Protein AF-A0A832DBR5-F1 (afdb_monomer)

Mean predicted aligned error: 6.39 Å

pLDDT: mean 89.95, std 14.24, range [35.53, 98.62]

Secondary structure (DSSP, 8-state):
--TTTHHHHHHHHHHHHH---HHHHGGG--HHHHHHHHHHHHHHHH-EEEEEE--SS-SSTT-EEEEEEETTT--EEEEEEEE-S--TTS--S-EEEEEE--EE-TTSPEEPPEEEEE------SSSPPPP-

Radius of gyration: 19.41 Å; Cα contacts (8 Å, |Δi|>4): 184; chains: 1; bounding box: 48×38×58 Å

Sequence (132 aa):
MELWDWRYYANMLKKQRFNIDAEALKVYFPMQATLNGLFTIYEKIFHVKFVQVDPPYKWVDDLQLWAVLDAPTGAPLGLFYLDLYPREGKYNHFAVFDLISGKLLPDGRYHRPVAAMICNFSTSSTRPTIPP

Structure (mmCIF, N/CA/C/O backbone):
data_AF-A0A832DBR5-F1
#
_entry.id   AF-A0A832DBR5-F1
#
loop_
_atom_site.group_PDB
_atom_site.id
_atom_site.type_symbol
_atom_site.label_atom_id
_atom_site.label_alt_id
_atom_site.label_comp_id
_atom_site.label_asym_id
_atom_site.label_entity_id
_atom_site.label_seq_id
_atom_site.pdbx_PDB_ins_code
_atom_site.Cartn_x
_atom_site.Cartn_y
_atom_site.Cartn_z
_atom_site.occupancy
_atom_site.B_iso_or_equiv
_atom_site.auth_seq_id
_atom_site.auth_comp_id
_atom_site.auth_asym_id
_atom_site.auth_atom_id
_atom_site.pdbx_PDB_model_num
ATOM 1 N N . MET A 1 1 ? -7.835 7.730 39.701 1.00 74.69 1 MET A N 1
ATOM 2 C CA . MET A 1 1 ? -7.693 7.729 38.233 1.00 74.69 1 MET A CA 1
ATOM 3 C C . MET A 1 1 ? -6.717 6.621 37.951 1.00 74.69 1 MET A C 1
ATOM 5 O O . MET A 1 1 ? -5.577 6.711 38.389 1.00 74.69 1 MET A O 1
ATOM 9 N N . GLU A 1 2 ? -7.208 5.552 37.356 1.00 91.50 2 GLU A N 1
ATOM 10 C CA . GLU A 1 2 ? -6.441 4.335 37.137 1.00 91.50 2 GLU A CA 1
ATOM 11 C C . GLU A 1 2 ? -5.698 4.402 35.799 1.00 91.50 2 GLU A C 1
ATOM 13 O O . GLU A 1 2 ? -6.029 5.206 34.922 1.00 91.50 2 GLU A O 1
ATOM 18 N N . LEU A 1 3 ? -4.692 3.545 35.603 1.00 89.25 3 LEU A N 1
ATOM 19 C CA . LEU A 1 3 ? -3.877 3.553 34.380 1.00 89.25 3 LEU A CA 1
ATOM 20 C C . LEU A 1 3 ? -4.692 3.245 33.111 1.00 89.25 3 LEU A C 1
ATOM 22 O O . LEU A 1 3 ? -4.245 3.5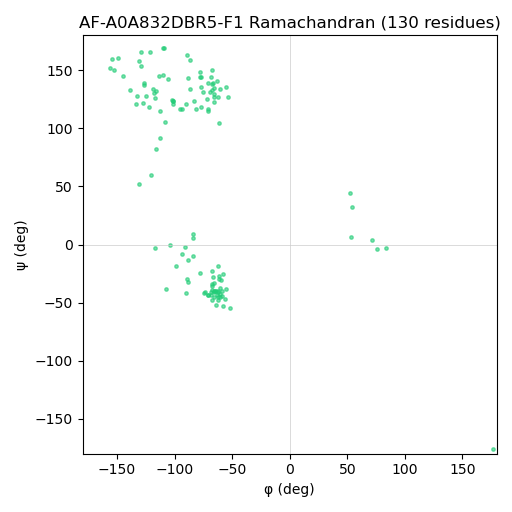50 32.016 1.00 89.25 3 LEU A O 1
ATOM 26 N N . TRP A 1 4 ? -5.882 2.655 33.204 1.00 89.06 4 TRP A N 1
ATOM 27 C CA . TRP A 1 4 ? -6.745 2.429 32.036 1.00 89.06 4 TRP A CA 1
ATOM 28 C C . TRP A 1 4 ? -7.682 3.608 31.731 1.00 89.06 4 TRP A C 1
ATOM 30 O O . TRP A 1 4 ? -8.219 3.690 30.626 1.00 89.06 4 TRP A O 1
ATOM 40 N N . ASP A 1 5 ? -7.836 4.559 32.656 1.00 92.19 5 ASP A N 1
ATOM 41 C CA . ASP A 1 5 ? -8.791 5.663 32.520 1.00 92.19 5 ASP A CA 1
ATOM 42 C C . ASP A 1 5 ? -8.303 6.777 31.577 1.00 92.19 5 ASP A C 1
ATOM 44 O O . ASP A 1 5 ? -9.109 7.523 31.012 1.00 92.19 5 ASP A O 1
ATOM 48 N N . TRP A 1 6 ? -6.986 6.927 31.385 1.00 92.62 6 TRP A N 1
ATOM 49 C CA . TRP A 1 6 ? -6.430 8.100 30.692 1.00 92.62 6 TRP A CA 1
ATOM 50 C C . TRP A 1 6 ? -6.932 8.244 29.250 1.00 92.62 6 TRP A C 1
ATOM 52 O O . TRP A 1 6 ? -7.197 9.362 28.810 1.00 92.62 6 TRP A O 1
ATOM 62 N N . ARG A 1 7 ? -7.104 7.135 28.510 1.00 88.56 7 ARG A N 1
ATOM 63 C CA . ARG A 1 7 ? -7.581 7.165 27.114 1.00 88.56 7 ARG A CA 1
ATOM 64 C C . ARG A 1 7 ? -9.003 7.709 27.027 1.00 88.56 7 ARG A C 1
ATOM 66 O O . ARG A 1 7 ? -9.317 8.485 26.124 1.00 88.56 7 ARG A O 1
ATOM 73 N N . TYR A 1 8 ? -9.848 7.321 27.979 1.00 88.31 8 TYR A N 1
ATOM 74 C CA . TYR A 1 8 ? -11.231 7.769 28.054 1.00 88.31 8 TYR A CA 1
ATOM 75 C C . TYR A 1 8 ? -11.302 9.283 28.294 1.00 88.31 8 TYR A C 1
ATOM 77 O O . TYR A 1 8 ? -11.909 10.013 27.506 1.00 88.31 8 TYR A O 1
ATOM 85 N N . TYR A 1 9 ? -10.594 9.778 29.313 1.00 90.81 9 TYR A N 1
ATOM 86 C CA . TYR A 1 9 ? -10.579 11.208 29.630 1.00 90.81 9 TYR A CA 1
ATOM 87 C C . TYR A 1 9 ? -9.884 12.055 28.553 1.00 90.81 9 TYR A C 1
ATOM 89 O O . TYR A 1 9 ? -10.343 13.159 28.255 1.00 90.81 9 TYR A O 1
ATOM 97 N N . ALA A 1 10 ? -8.842 11.537 27.895 1.00 89.06 10 ALA A N 1
ATOM 98 C CA . ALA A 1 10 ? -8.214 12.203 26.754 1.00 89.06 10 ALA A CA 1
ATOM 99 C C . ALA A 1 10 ? -9.191 12.378 25.578 1.00 89.06 10 ALA A C 1
ATOM 101 O O . ALA A 1 10 ? -9.220 13.437 24.947 1.00 89.06 10 ALA A O 1
ATOM 102 N N . ASN A 1 11 ? -10.029 11.375 25.301 1.00 86.31 11 ASN A N 1
ATOM 103 C CA . ASN A 1 11 ? -11.061 11.477 24.269 1.00 86.31 11 ASN A CA 1
ATOM 104 C C . ASN A 1 11 ? -12.165 12.471 24.649 1.00 86.31 11 ASN A C 1
ATOM 106 O O . ASN A 1 11 ? -12.569 13.270 23.804 1.00 86.31 11 ASN A O 1
ATOM 110 N N . MET A 1 12 ? -12.610 12.485 25.909 1.00 86.75 12 MET A N 1
ATOM 111 C CA . MET A 1 12 ? -13.548 13.508 26.390 1.00 86.75 12 MET A CA 1
ATOM 112 C C . MET A 1 12 ? -12.980 14.920 26.228 1.00 86.75 12 MET A C 1
ATOM 114 O O . MET A 1 12 ? -13.675 15.804 25.730 1.00 86.75 12 MET A O 1
ATOM 118 N N . LEU A 1 13 ? -11.708 15.123 26.584 1.00 89.62 13 LEU A N 1
ATOM 119 C CA . LEU A 1 13 ? -11.033 16.409 26.429 1.00 89.62 13 LEU A CA 1
ATOM 120 C C . LEU A 1 13 ? -10.981 16.843 24.959 1.00 89.62 13 LEU A C 1
ATOM 122 O O . LEU A 1 13 ? -11.258 18.003 24.662 1.00 89.62 13 LEU A O 1
ATOM 126 N N . LYS A 1 14 ? -10.673 15.921 24.035 1.00 87.81 14 LYS A N 1
ATOM 127 C CA . LYS A 1 14 ? -10.678 16.206 22.592 1.00 87.81 14 LYS A CA 1
ATOM 128 C C . LYS A 1 14 ? -12.058 16.635 22.093 1.00 87.81 14 LYS A C 1
ATOM 130 O O . LYS A 1 14 ? -12.154 17.632 21.378 1.00 87.81 14 LYS A O 1
ATOM 135 N N . LYS A 1 15 ? -13.115 15.931 22.514 1.00 86.00 15 LYS A N 1
ATOM 136 C CA . LYS A 1 15 ? -14.502 16.282 22.174 1.00 86.00 15 LYS A CA 1
ATOM 137 C C . LYS A 1 15 ? -14.881 17.656 22.725 1.00 86.00 15 LYS A C 1
ATOM 139 O O . LYS A 1 15 ? -15.385 18.485 21.984 1.00 86.00 15 LYS A O 1
ATOM 144 N N . GLN A 1 16 ? -14.588 17.931 23.994 1.00 88.19 16 GLN A N 1
ATOM 145 C CA . GLN A 1 16 ? -14.994 19.182 24.640 1.00 88.19 16 GLN A CA 1
ATOM 146 C C . GLN A 1 16 ? -14.191 20.402 24.176 1.00 88.19 16 GLN A C 1
ATOM 148 O O . GLN A 1 16 ? -14.767 21.469 23.993 1.00 88.19 16 GLN A O 1
ATOM 153 N N . ARG A 1 17 ? -12.868 20.277 23.996 1.00 89.12 17 ARG A N 1
ATOM 154 C CA . ARG A 1 17 ? -12.012 21.422 23.641 1.00 89.12 17 ARG A CA 1
ATOM 155 C C . ARG A 1 17 ? -11.889 21.679 22.148 1.00 89.12 17 ARG A C 1
ATOM 157 O O . ARG A 1 17 ? -11.711 22.830 21.768 1.00 89.12 17 ARG A O 1
ATOM 164 N N . PHE A 1 18 ? -11.946 20.637 21.319 1.00 87.06 18 PHE A N 1
ATOM 165 C CA . PHE A 1 18 ? -11.721 20.762 19.875 1.00 87.06 18 PHE A CA 1
ATOM 166 C C . PHE A 1 18 ? -12.949 20.392 19.036 1.00 87.06 18 PHE A C 1
ATOM 168 O O . PHE A 1 18 ? -12.895 20.521 17.819 1.00 87.06 18 PHE A O 1
ATOM 175 N N . ASN A 1 19 ? -14.047 19.940 19.659 1.00 84.38 19 ASN A N 1
ATOM 176 C CA . ASN A 1 19 ? -15.253 19.465 18.972 1.00 84.38 19 ASN A CA 1
ATOM 177 C C . ASN A 1 19 ? -14.965 18.365 17.927 1.00 84.38 19 ASN A C 1
ATOM 179 O O . ASN A 1 19 ? -15.621 18.276 16.892 1.00 84.38 19 ASN A O 1
ATOM 183 N N . ILE A 1 20 ? -13.946 17.535 18.188 1.00 81.75 20 ILE A N 1
ATOM 184 C CA . ILE A 1 20 ? -13.535 16.440 17.303 1.00 81.75 20 ILE A CA 1
ATOM 185 C C . ILE A 1 20 ? -14.188 15.144 17.776 1.00 81.75 20 ILE A C 1
ATOM 187 O O . ILE A 1 20 ? -13.858 14.640 18.852 1.00 81.75 20 ILE A O 1
ATOM 191 N N . ASP A 1 21 ? -15.052 14.567 16.939 1.00 82.12 21 ASP A N 1
ATOM 192 C CA . ASP A 1 21 ? -15.560 13.206 17.112 1.00 82.12 21 ASP A CA 1
ATOM 193 C C . ASP A 1 21 ? -14.953 12.261 16.066 1.00 82.12 21 ASP A C 1
ATOM 195 O O . ASP A 1 21 ? -15.317 12.277 14.889 1.00 82.12 21 ASP A O 1
ATOM 199 N N . ALA A 1 22 ? -14.015 11.423 16.510 1.00 77.00 22 ALA A N 1
ATOM 200 C CA . ALA A 1 22 ? -13.336 10.460 15.651 1.00 77.00 22 ALA A CA 1
ATOM 201 C C . ALA A 1 22 ? -14.297 9.439 15.020 1.00 77.00 22 ALA A C 1
ATOM 203 O O . ALA A 1 22 ? -14.033 8.977 13.914 1.00 77.00 22 ALA A O 1
ATOM 204 N N . GLU A 1 23 ? -15.411 9.101 15.678 1.00 78.19 23 GLU A N 1
ATOM 205 C CA . GLU A 1 23 ? -16.403 8.182 15.111 1.00 78.19 23 GLU A CA 1
ATOM 206 C C . GLU A 1 23 ? -17.162 8.832 13.956 1.00 78.19 23 GLU A C 1
ATOM 208 O O . GLU A 1 23 ? -17.320 8.223 12.899 1.00 78.19 23 GLU A O 1
ATOM 213 N N . ALA A 1 24 ? -17.561 10.095 14.124 1.00 80.25 24 ALA A N 1
ATOM 214 C CA . ALA A 1 24 ? -18.241 10.850 13.076 1.00 80.25 24 ALA A CA 1
ATOM 215 C C . ALA A 1 24 ? -17.329 11.097 11.862 1.00 80.25 24 ALA A C 1
ATOM 217 O O . ALA A 1 24 ? -17.796 11.094 10.723 1.00 80.25 24 ALA A O 1
ATOM 218 N N . LEU A 1 25 ? -16.019 11.264 12.086 1.00 82.25 25 LEU A N 1
ATOM 219 C CA . LEU A 1 25 ? -15.049 11.498 11.015 1.00 82.25 25 LEU A CA 1
ATOM 220 C C . LEU A 1 25 ? -14.860 10.298 10.078 1.00 82.25 25 LEU A C 1
ATOM 222 O O . LEU A 1 25 ? -14.562 10.497 8.903 1.00 82.25 25 LEU A O 1
ATOM 226 N N . LYS A 1 26 ? -15.061 9.059 10.543 1.00 80.38 26 LYS A N 1
ATOM 227 C CA . LYS A 1 26 ? -14.815 7.850 9.729 1.00 80.38 26 LYS A CA 1
ATOM 228 C C . LYS A 1 26 ? -15.645 7.790 8.455 1.00 80.38 26 LYS A C 1
ATOM 230 O O . LYS A 1 26 ? -15.176 7.256 7.456 1.00 80.38 26 LYS A O 1
ATOM 235 N N . VAL A 1 27 ? -16.848 8.364 8.473 1.00 82.44 27 VAL A N 1
ATOM 236 C CA . VAL A 1 27 ? -17.746 8.403 7.307 1.00 82.44 27 VAL A CA 1
ATOM 237 C C . VAL A 1 27 ? -17.113 9.161 6.132 1.00 82.44 27 VAL A C 1
ATOM 239 O O . VAL A 1 27 ? -17.398 8.852 4.979 1.00 82.44 27 VAL A O 1
ATOM 242 N N . TYR A 1 28 ? -16.202 10.098 6.408 1.00 84.56 28 TYR A N 1
ATOM 243 C CA . TYR A 1 28 ? -15.494 10.875 5.389 1.00 84.56 28 TYR A CA 1
ATOM 244 C C . TYR A 1 28 ? -14.259 10.168 4.817 1.00 84.56 28 TYR A C 1
ATOM 246 O O . TYR A 1 28 ? -13.714 10.626 3.816 1.00 84.56 28 TYR A O 1
ATOM 254 N N . PHE A 1 29 ? -13.832 9.048 5.409 1.00 87.56 29 PHE A N 1
ATOM 255 C CA . PHE A 1 29 ? -12.662 8.281 4.975 1.00 87.56 29 PHE A CA 1
ATOM 256 C C . PHE A 1 29 ? -13.033 6.843 4.584 1.00 87.56 29 PHE A C 1
ATOM 258 O O . PHE A 1 29 ? -12.515 5.885 5.168 1.00 87.56 29 PHE A O 1
ATOM 265 N N . PRO A 1 30 ? -13.919 6.638 3.588 1.00 89.38 30 PRO A N 1
ATOM 266 C CA . PRO A 1 30 ? -14.151 5.299 3.073 1.00 89.38 30 PRO A CA 1
ATOM 267 C C . PRO A 1 30 ? -12.855 4.763 2.455 1.00 89.38 30 PRO A C 1
ATOM 269 O O . PRO A 1 30 ? -12.107 5.500 1.804 1.00 89.38 30 PRO A O 1
ATOM 272 N N . MET A 1 31 ? -12.587 3.473 2.671 1.00 88.88 31 MET A N 1
ATOM 273 C CA . MET A 1 31 ? -11.294 2.846 2.371 1.00 88.88 31 MET A CA 1
ATOM 274 C C . MET A 1 31 ? -10.819 3.117 0.941 1.00 88.88 31 MET A C 1
ATOM 276 O O . MET A 1 31 ? -9.740 3.667 0.743 1.00 88.88 31 MET A O 1
ATOM 280 N N . GLN A 1 32 ? -11.652 2.807 -0.057 1.00 89.75 32 GLN A N 1
ATOM 281 C CA . GLN A 1 32 ? -11.252 2.953 -1.457 1.00 89.75 32 GLN A CA 1
ATOM 282 C C . GLN A 1 32 ? -11.000 4.415 -1.849 1.00 89.75 32 GLN A C 1
ATOM 284 O O . GLN A 1 32 ? -10.033 4.699 -2.550 1.00 89.75 32 GLN A O 1
ATOM 289 N N . ALA A 1 33 ? -11.819 5.360 -1.374 1.00 90.06 33 ALA A N 1
ATOM 290 C CA . ALA A 1 33 ? -11.596 6.778 -1.666 1.00 90.06 33 ALA A CA 1
ATOM 291 C C . ALA A 1 33 ? -10.320 7.297 -0.987 1.00 90.06 33 ALA A C 1
ATOM 293 O O . ALA A 1 33 ? -9.594 8.101 -1.566 1.00 90.06 33 ALA A O 1
ATOM 294 N N . THR A 1 34 ? -10.027 6.799 0.217 1.00 93.69 34 THR A N 1
ATOM 295 C CA . THR A 1 34 ? -8.827 7.160 0.979 1.00 93.69 34 THR A CA 1
ATOM 296 C C . THR A 1 34 ? -7.567 6.630 0.299 1.00 93.69 34 THR A C 1
ATOM 298 O O . THR A 1 34 ? -6.608 7.380 0.141 1.00 93.69 34 THR A O 1
ATOM 301 N N . LEU A 1 35 ? -7.582 5.380 -0.178 1.00 93.69 35 LEU A N 1
ATOM 302 C CA . LEU A 1 35 ? -6.489 4.805 -0.970 1.00 93.69 35 LEU A CA 1
ATOM 303 C C . LEU A 1 35 ? -6.280 5.558 -2.285 1.00 93.69 35 LEU A C 1
ATOM 305 O O . LEU A 1 35 ? -5.153 5.918 -2.606 1.00 93.69 35 LEU A O 1
ATOM 309 N N . ASN A 1 36 ? -7.354 5.877 -3.011 1.00 94.56 36 ASN A N 1
ATOM 310 C CA . ASN A 1 36 ? -7.251 6.649 -4.251 1.00 94.56 36 ASN A CA 1
ATOM 311 C C . ASN A 1 36 ? -6.672 8.055 -4.000 1.00 94.56 36 ASN A C 1
ATOM 313 O O . ASN A 1 36 ? -5.838 8.537 -4.769 1.00 94.56 36 ASN A O 1
ATOM 317 N N . GLY A 1 37 ? -7.083 8.710 -2.909 1.00 97.19 37 GLY A N 1
ATOM 318 C CA . GLY A 1 37 ? -6.521 9.989 -2.477 1.00 97.19 37 GLY A CA 1
ATOM 319 C C . GLY A 1 37 ? -5.037 9.883 -2.117 1.00 97.19 37 GLY A C 1
ATOM 320 O O . GLY A 1 37 ? -4.242 10.713 -2.556 1.00 97.19 37 GLY A O 1
ATOM 321 N N . LEU A 1 38 ? -4.653 8.831 -1.386 1.00 96.94 38 LEU A N 1
ATOM 322 C CA . LEU A 1 38 ? -3.260 8.525 -1.063 1.00 96.94 38 LEU A CA 1
ATOM 323 C C . LEU A 1 38 ? -2.434 8.354 -2.341 1.00 96.94 38 LEU A C 1
ATOM 325 O O . LEU A 1 38 ? -1.439 9.051 -2.516 1.00 96.94 38 LEU A O 1
ATOM 329 N N . PHE A 1 39 ? -2.872 7.503 -3.269 1.00 97.69 39 PHE A N 1
ATOM 330 C CA . PHE A 1 39 ? -2.198 7.305 -4.551 1.00 97.69 39 PHE A CA 1
ATOM 331 C C . PHE A 1 39 ? -2.052 8.615 -5.315 1.00 97.69 39 PHE A C 1
ATOM 333 O O . PHE A 1 39 ? -0.938 8.958 -5.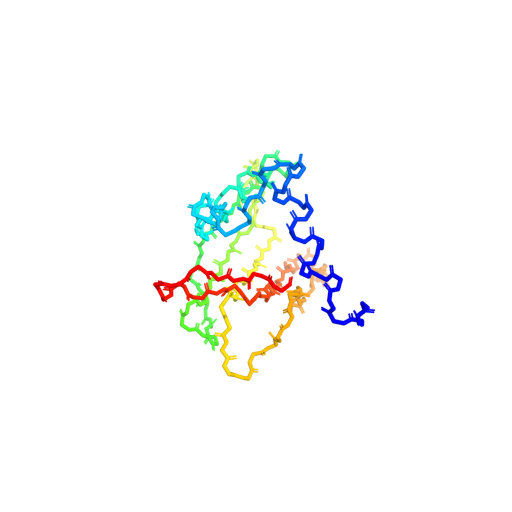687 1.00 97.69 39 PHE A O 1
ATOM 340 N N . THR A 1 40 ? -3.109 9.422 -5.417 1.00 98.12 40 THR A N 1
ATOM 341 C CA . THR A 1 40 ? -3.054 10.737 -6.080 1.00 98.12 40 THR A CA 1
ATOM 342 C C . THR A 1 40 ? -1.962 11.645 -5.497 1.00 98.12 40 THR A C 1
ATOM 344 O O . THR A 1 40 ? -1.306 12.387 -6.229 1.00 98.12 40 THR A O 1
ATOM 347 N N . ILE A 1 41 ? -1.757 11.620 -4.176 1.00 98.38 41 ILE A N 1
ATOM 348 C CA . ILE A 1 41 ? -0.695 12.393 -3.517 1.00 98.38 41 ILE A CA 1
ATOM 349 C C . ILE A 1 41 ? 0.684 11.845 -3.909 1.00 98.38 41 ILE A C 1
ATOM 351 O O . ILE A 1 41 ? 1.556 12.618 -4.307 1.00 98.38 41 ILE A O 1
ATOM 355 N N . TYR A 1 42 ? 0.877 10.526 -3.846 1.00 98.06 42 TYR A N 1
ATOM 356 C CA . TYR A 1 42 ? 2.151 9.889 -4.191 1.00 98.06 42 TYR A CA 1
ATOM 357 C C . TYR A 1 42 ? 2.505 10.041 -5.676 1.00 98.06 42 TYR A C 1
ATOM 359 O O . TYR A 1 42 ? 3.656 10.330 -5.994 1.00 98.06 42 TYR A O 1
ATOM 367 N N . GLU A 1 43 ? 1.533 9.927 -6.581 1.00 98.31 43 GLU A N 1
ATOM 368 C CA . GLU A 1 43 ? 1.728 10.162 -8.017 1.00 98.31 43 GLU A CA 1
ATOM 369 C C . GLU A 1 43 ? 2.227 11.585 -8.289 1.00 98.31 43 GLU A C 1
ATOM 371 O O . GLU A 1 43 ? 3.127 11.783 -9.103 1.00 98.31 43 GLU A O 1
ATOM 376 N N . LYS A 1 44 ? 1.697 12.582 -7.566 1.00 98.19 44 LYS A N 1
ATOM 377 C CA . LYS A 1 44 ? 2.119 13.985 -7.697 1.00 98.19 44 LYS A CA 1
ATOM 378 C C . LYS A 1 44 ? 3.515 14.245 -7.144 1.00 98.19 44 LYS A C 1
ATOM 380 O O . LYS A 1 44 ? 4.271 14.977 -7.769 1.00 98.19 44 LYS A O 1
ATOM 385 N N . ILE A 1 45 ? 3.836 13.690 -5.974 1.00 98.31 45 ILE A N 1
ATOM 386 C CA . ILE A 1 45 ? 5.115 13.946 -5.294 1.00 98.31 45 ILE A CA 1
ATOM 387 C C . ILE A 1 45 ? 6.264 13.203 -5.980 1.00 98.31 45 ILE A C 1
ATOM 389 O O . ILE A 1 45 ? 7.347 13.761 -6.130 1.00 98.31 45 ILE A O 1
ATOM 393 N N . PHE A 1 46 ? 6.037 11.953 -6.388 1.00 98.06 46 PHE A N 1
ATOM 394 C CA . PHE A 1 46 ? 7.089 11.075 -6.906 1.00 98.06 46 PHE A CA 1
ATOM 395 C C . PHE A 1 46 ? 7.063 10.905 -8.425 1.00 98.06 46 PHE A C 1
ATOM 397 O O . PHE A 1 46 ? 7.906 10.190 -8.956 1.00 98.06 46 PHE A O 1
ATOM 404 N N . HIS A 1 47 ? 6.120 11.542 -9.124 1.00 98.00 47 HIS A N 1
ATOM 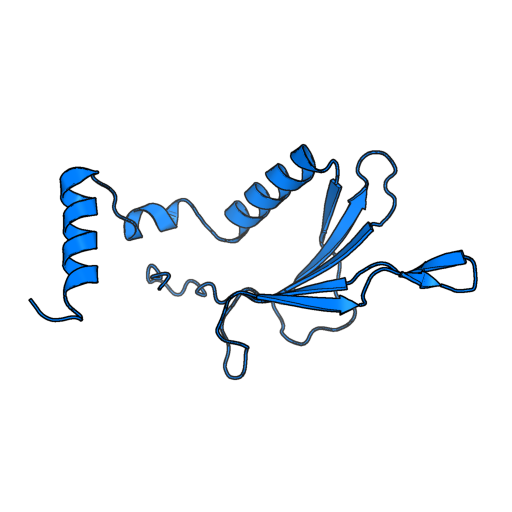405 C CA . HIS A 1 47 ? 5.940 11.398 -10.571 1.00 98.00 47 HIS A CA 1
ATOM 406 C C . HIS A 1 47 ? 5.817 9.931 -11.006 1.00 98.00 47 HIS A C 1
ATOM 408 O O . HIS A 1 47 ? 6.397 9.505 -12.002 1.00 98.00 47 HIS A O 1
ATOM 414 N N . VAL A 1 48 ? 5.033 9.161 -10.253 1.00 98.62 48 VAL A N 1
ATOM 415 C CA . VAL A 1 48 ? 4.707 7.761 -10.557 1.00 98.62 48 VAL A CA 1
ATOM 416 C C . VAL A 1 48 ? 3.248 7.621 -10.981 1.00 98.62 48 VAL A C 1
ATOM 418 O O . VAL A 1 48 ? 2.466 8.560 -10.850 1.00 98.62 48 VAL A O 1
ATOM 421 N N . LYS A 1 49 ? 2.878 6.447 -11.490 1.00 98.50 49 LYS A N 1
ATOM 422 C CA . LYS A 1 49 ? 1.491 6.020 -11.698 1.00 98.50 49 LYS A CA 1
ATOM 423 C C . LYS A 1 49 ? 1.248 4.675 -11.039 1.00 98.50 49 LYS A C 1
ATOM 425 O O . LYS A 1 49 ? 2.082 3.775 -11.167 1.00 98.50 49 LYS A O 1
ATOM 430 N N . PHE A 1 50 ? 0.096 4.529 -10.398 1.00 98.56 50 PHE A N 1
ATOM 431 C CA . PHE A 1 50 ? -0.352 3.262 -9.831 1.00 98.56 50 PHE A CA 1
ATOM 432 C C . PHE A 1 50 ? -1.379 2.610 -10.751 1.00 98.56 50 PHE A C 1
ATOM 434 O O . PHE A 1 50 ? -2.414 3.191 -11.068 1.00 98.56 50 PHE A O 1
ATOM 441 N N . VAL A 1 51 ? -1.101 1.379 -11.173 1.00 98.12 51 VAL A N 1
ATOM 442 C CA . VAL A 1 51 ? -2.006 0.594 -12.016 1.00 98.12 51 VAL A CA 1
ATOM 443 C C . VAL A 1 51 ? -2.329 -0.700 -11.295 1.00 98.12 51 VAL A C 1
ATOM 445 O O . VAL A 1 51 ? -1.433 -1.494 -11.015 1.00 98.12 51 VAL A O 1
ATOM 448 N N . GLN A 1 52 ? -3.604 -0.917 -10.985 1.00 97.62 52 GLN A N 1
ATOM 449 C CA . GLN A 1 52 ? -4.037 -2.191 -10.427 1.00 97.62 52 GLN A CA 1
ATOM 450 C C . GLN A 1 52 ? -3.893 -3.279 -11.495 1.00 97.62 52 GLN A C 1
ATOM 452 O O . GLN A 1 52 ? -4.294 -3.088 -12.643 1.00 97.62 52 GLN A O 1
ATOM 457 N N . VAL A 1 53 ? -3.302 -4.408 -11.120 1.00 97.44 53 VAL A N 1
ATOM 458 C CA . VAL A 1 53 ? -3.072 -5.553 -12.004 1.00 97.44 53 VAL A CA 1
ATOM 459 C C . VAL A 1 53 ? -3.539 -6.832 -11.327 1.00 97.44 53 VAL A C 1
ATOM 461 O O . VAL A 1 53 ? -3.624 -6.905 -10.098 1.00 97.44 53 VAL A O 1
ATOM 464 N N . ASP A 1 54 ? -3.826 -7.855 -12.126 1.00 96.62 54 ASP A 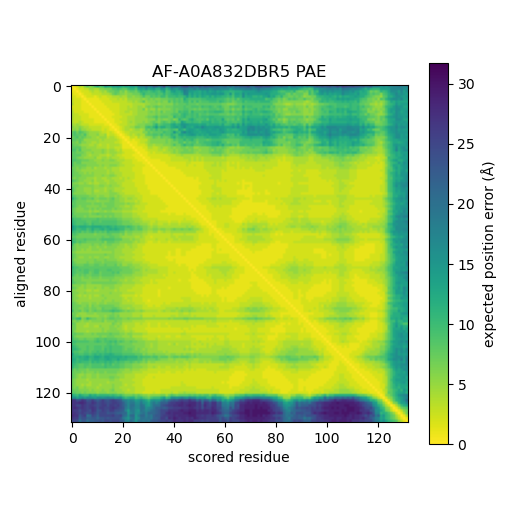N 1
ATOM 465 C CA . ASP A 1 54 ? -4.213 -9.146 -11.580 1.00 96.62 54 ASP A CA 1
ATOM 466 C C . ASP A 1 54 ? -3.004 -9.846 -10.946 1.00 96.62 54 ASP A C 1
ATOM 468 O O . ASP A 1 54 ? -1.966 -10.020 -11.597 1.00 96.62 54 ASP A O 1
ATOM 472 N N . PRO A 1 55 ? -3.103 -10.251 -9.670 1.00 94.44 55 PRO A N 1
ATOM 473 C CA . PRO A 1 55 ? -2.037 -10.993 -9.028 1.00 94.44 55 PRO A CA 1
ATOM 474 C C . PRO A 1 55 ? -1.919 -12.399 -9.630 1.00 94.44 55 PRO A C 1
ATOM 476 O O . PRO A 1 55 ? -2.918 -13.118 -9.691 1.00 94.44 55 PRO A O 1
ATOM 479 N N . PRO A 1 56 ? -0.705 -12.847 -10.007 1.00 92.31 56 PRO A N 1
ATOM 480 C CA . PRO A 1 56 ? -0.501 -14.206 -10.511 1.00 92.31 56 PRO A CA 1
ATOM 481 C C . PRO A 1 56 ? -0.732 -15.265 -9.424 1.00 92.31 56 PRO A C 1
ATOM 483 O O . PRO A 1 56 ? -1.007 -16.421 -9.727 1.00 92.31 56 PRO A O 1
ATOM 486 N N . TYR A 1 57 ? -0.614 -14.868 -8.154 1.00 91.19 57 TYR A N 1
ATOM 487 C CA . TYR A 1 57 ? -0.896 -15.691 -6.989 1.00 91.19 57 TYR A CA 1
ATOM 488 C C . TYR A 1 57 ? -1.631 -14.864 -5.933 1.00 91.19 57 TYR A C 1
ATOM 490 O O . TYR A 1 57 ? -1.204 -13.758 -5.598 1.00 91.19 57 TYR A O 1
ATOM 498 N N . LYS A 1 58 ? -2.713 -15.422 -5.382 1.00 95.00 58 LYS A N 1
ATOM 499 C CA . LYS A 1 58 ? -3.478 -14.839 -4.277 1.00 95.00 58 LYS A CA 1
ATOM 500 C C . LYS A 1 58 ? -3.419 -15.755 -3.062 1.00 95.00 58 LYS A C 1
ATOM 502 O O . LYS A 1 58 ? -3.782 -16.921 -3.158 1.00 95.00 58 LYS A O 1
ATOM 507 N N . TRP A 1 59 ? -3.012 -15.213 -1.915 1.00 95.19 59 TRP A N 1
ATOM 508 C CA . TRP A 1 59 ? -3.140 -15.894 -0.617 1.00 95.19 59 TRP A CA 1
ATOM 509 C C . TRP A 1 59 ? -4.432 -15.533 0.132 1.00 95.19 59 TRP A C 1
ATOM 511 O O . TRP A 1 59 ? -4.716 -16.110 1.178 1.00 95.19 59 TRP A O 1
ATOM 521 N N . VAL A 1 60 ? -5.187 -14.556 -0.373 1.00 95.62 60 VAL A N 1
ATOM 522 C CA . VAL A 1 60 ? -6.510 -14.153 0.113 1.00 95.62 60 VAL A CA 1
ATOM 523 C C . VAL A 1 60 ? -7.299 -13.550 -1.055 1.00 95.62 60 VAL A C 1
ATOM 525 O O . VAL A 1 60 ? -6.703 -13.012 -1.992 1.00 95.62 60 VAL A O 1
ATOM 528 N N . ASP A 1 61 ? -8.625 -13.668 -1.036 1.00 93.81 61 ASP A N 1
ATOM 529 C CA . ASP A 1 61 ? -9.481 -13.333 -2.184 1.00 93.81 61 ASP A CA 1
ATOM 530 C C . ASP A 1 61 ? -9.468 -11.839 -2.542 1.00 93.81 61 ASP A C 1
ATOM 532 O O . ASP A 1 61 ? -9.396 -11.467 -3.722 1.00 93.81 61 ASP A O 1
ATOM 536 N N . ASP A 1 62 ? -9.482 -10.989 -1.515 1.00 92.75 62 ASP A N 1
ATOM 537 C CA . ASP A 1 62 ? -9.497 -9.526 -1.595 1.00 92.75 62 ASP A CA 1
ATOM 538 C C . ASP A 1 62 ? -8.102 -8.900 -1.766 1.00 92.75 62 ASP A C 1
ATOM 540 O O . ASP A 1 62 ? -7.956 -7.675 -1.734 1.00 92.75 62 ASP A O 1
ATOM 544 N N . LEU A 1 63 ? -7.080 -9.730 -2.000 1.00 96.75 63 LEU A N 1
ATOM 545 C CA . LEU A 1 63 ? -5.721 -9.277 -2.246 1.00 96.75 63 LEU A CA 1
ATOM 546 C C . LEU A 1 63 ? -5.651 -8.431 -3.519 1.00 96.75 63 LEU A C 1
ATOM 548 O O . LEU A 1 63 ? -6.035 -8.877 -4.606 1.00 96.75 63 LEU A O 1
ATOM 552 N N . GLN A 1 64 ? -5.083 -7.234 -3.392 1.00 97.19 64 GLN A N 1
ATOM 553 C CA . GLN A 1 64 ? -4.828 -6.350 -4.526 1.00 97.19 64 GLN A CA 1
ATOM 554 C C . GLN A 1 64 ? -3.341 -6.346 -4.867 1.00 97.19 64 GLN A C 1
ATOM 556 O O . GLN A 1 64 ? -2.501 -6.346 -3.968 1.00 97.19 64 GLN A O 1
ATOM 561 N N . LEU A 1 65 ? -3.016 -6.287 -6.158 1.00 98.38 65 LEU A N 1
ATOM 562 C CA . LEU A 1 65 ? -1.663 -6.059 -6.654 1.00 98.38 65 LEU A CA 1
ATOM 563 C C . LEU A 1 65 ? -1.646 -4.773 -7.475 1.00 98.38 65 LEU A C 1
ATOM 565 O O . LEU A 1 65 ? -2.508 -4.547 -8.323 1.00 98.38 65 LEU A O 1
ATOM 569 N N . TRP A 1 66 ? -0.649 -3.938 -7.217 1.00 98.38 66 TRP A N 1
ATOM 570 C CA . TRP A 1 66 ? -0.476 -2.651 -7.872 1.00 98.38 66 TRP A CA 1
ATOM 571 C C . TRP A 1 66 ? 0.913 -2.567 -8.494 1.00 98.38 66 TRP A C 1
ATOM 573 O O . TRP A 1 66 ? 1.923 -2.808 -7.830 1.00 98.38 66 TRP A O 1
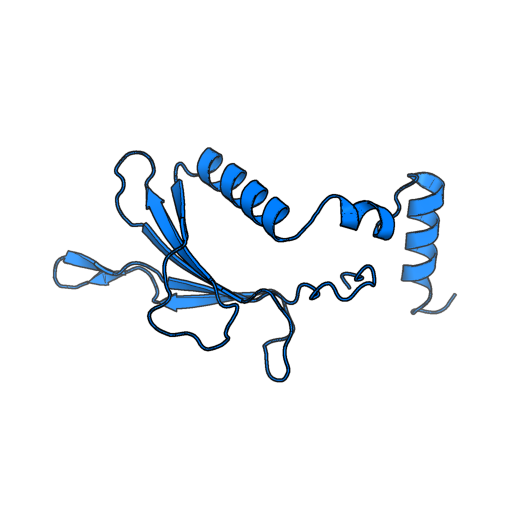ATOM 583 N N . ALA A 1 67 ? 0.962 -2.216 -9.775 1.00 98.44 67 ALA A N 1
ATOM 584 C CA . ALA A 1 67 ? 2.177 -1.853 -10.484 1.00 98.44 67 ALA A CA 1
ATOM 585 C C . ALA A 1 67 ? 2.462 -0.364 -10.304 1.00 98.44 67 ALA A C 1
ATOM 587 O O . ALA A 1 67 ? 1.574 0.473 -10.464 1.00 98.44 67 ALA A O 1
ATOM 588 N N . VAL A 1 68 ? 3.719 -0.048 -9.998 1.00 98.56 68 VAL A N 1
ATOM 589 C CA . VAL A 1 68 ? 4.229 1.321 -9.949 1.00 98.56 68 VAL A CA 1
ATOM 590 C C . VAL A 1 68 ? 5.002 1.573 -11.229 1.00 98.56 68 VAL A C 1
ATOM 592 O O . VAL A 1 68 ? 5.966 0.862 -11.524 1.00 98.56 68 VAL A O 1
ATOM 595 N N . LEU A 1 69 ? 4.578 2.574 -11.988 1.00 98.62 69 LEU A N 1
ATOM 596 C CA . LEU A 1 69 ? 5.212 2.985 -13.234 1.00 98.62 69 LEU A CA 1
ATOM 597 C C . LEU A 1 69 ? 5.807 4.380 -13.065 1.00 98.62 69 LEU A C 1
ATOM 599 O O . LEU A 1 69 ? 5.221 5.225 -12.394 1.00 98.62 69 LEU A O 1
ATOM 603 N N . ASP A 1 70 ? 6.939 4.637 -13.700 1.00 98.38 70 ASP A N 1
ATOM 604 C CA . ASP A 1 70 ? 7.456 5.989 -13.881 1.00 98.38 70 ASP A CA 1
ATOM 605 C C . ASP A 1 70 ? 6.494 6.771 -14.786 1.00 98.38 70 ASP A C 1
ATOM 607 O O . ASP A 1 70 ? 6.188 6.332 -15.896 1.00 98.38 70 ASP A O 1
ATOM 611 N N . ALA A 1 71 ? 5.959 7.902 -14.320 1.00 98.00 71 ALA A N 1
ATOM 612 C CA . ALA A 1 71 ? 4.934 8.624 -15.072 1.00 98.00 71 ALA A CA 1
ATOM 613 C C . ALA A 1 71 ? 5.458 9.238 -16.386 1.00 98.00 71 ALA A C 1
ATOM 615 O O . ALA A 1 71 ? 4.713 9.180 -17.370 1.00 98.00 71 ALA A O 1
ATOM 616 N N . PRO A 1 72 ? 6.684 9.804 -16.446 1.00 97.69 72 PRO A N 1
ATOM 617 C CA . PRO A 1 72 ? 7.249 10.333 -17.688 1.00 97.69 72 PRO A CA 1
ATOM 618 C C . PRO A 1 72 ? 7.539 9.271 -18.754 1.00 97.69 72 PRO A C 1
ATOM 620 O O . PRO A 1 72 ? 7.223 9.483 -19.923 1.00 97.69 72 PRO A O 1
ATOM 623 N N . THR A 1 73 ? 8.149 8.145 -18.377 1.00 97.75 73 THR A N 1
ATOM 624 C CA . THR A 1 73 ? 8.628 7.136 -19.342 1.00 97.75 73 THR A CA 1
ATOM 625 C C . THR A 1 73 ? 7.684 5.950 -19.515 1.00 97.75 73 THR A C 1
ATOM 627 O O . THR A 1 73 ? 7.800 5.210 -20.490 1.00 97.75 73 THR A O 1
ATOM 630 N N . GLY A 1 74 ? 6.769 5.726 -18.569 1.00 97.50 74 GLY A N 1
ATOM 631 C CA . GLY A 1 74 ? 5.949 4.517 -18.495 1.00 97.50 74 GLY A CA 1
ATOM 632 C C . GLY A 1 74 ? 6.728 3.269 -18.067 1.00 97.50 74 GLY A C 1
ATOM 633 O O . GLY A 1 74 ? 6.160 2.175 -18.046 1.00 97.50 74 GLY A O 1
ATOM 634 N N . ALA A 1 75 ? 8.016 3.395 -17.731 1.00 97.12 75 ALA A N 1
ATOM 635 C CA . ALA A 1 75 ? 8.833 2.261 -17.331 1.00 97.12 75 ALA A CA 1
ATOM 636 C C . ALA A 1 75 ? 8.332 1.680 -15.997 1.00 97.12 75 ALA A C 1
ATOM 638 O O . ALA A 1 75 ? 8.092 2.432 -15.051 1.00 97.12 75 ALA A O 1
ATOM 639 N N . PRO A 1 76 ? 8.206 0.348 -15.862 1.00 97.06 76 PRO A N 1
ATOM 640 C CA . PRO A 1 76 ? 7.838 -0.236 -14.584 1.00 97.06 76 PRO A CA 1
ATOM 641 C C . PRO A 1 76 ? 8.959 -0.021 -13.567 1.00 97.06 76 PRO A C 1
ATOM 643 O O . PRO A 1 76 ? 10.138 -0.184 -13.889 1.00 97.06 76 PRO A O 1
ATOM 646 N N . LEU A 1 77 ? 8.585 0.311 -12.336 1.00 97.75 77 LEU A N 1
ATOM 647 C CA . LEU A 1 77 ? 9.495 0.543 -11.214 1.00 97.75 77 LEU A CA 1
ATOM 648 C C . LEU A 1 77 ? 9.440 -0.602 -10.204 1.00 97.75 77 LEU A C 1
ATOM 650 O O . LEU A 1 77 ? 10.477 -1.024 -9.704 1.00 97.75 77 LEU A O 1
ATOM 654 N N . GLY A 1 78 ? 8.256 -1.158 -9.957 1.00 98.12 78 GLY A N 1
ATOM 655 C CA . GLY A 1 78 ? 8.061 -2.251 -9.010 1.00 98.12 78 GLY A CA 1
ATOM 656 C C . GLY A 1 78 ? 6.596 -2.634 -8.860 1.00 98.12 78 GLY A C 1
ATOM 657 O O . GLY A 1 78 ? 5.726 -2.104 -9.554 1.00 98.12 78 GLY A O 1
ATOM 658 N N . LEU A 1 79 ? 6.339 -3.566 -7.949 1.00 98.31 79 LEU A N 1
ATOM 659 C CA . LEU A 1 79 ? 5.000 -4.036 -7.605 1.00 98.31 79 LEU A CA 1
ATOM 660 C C . LEU A 1 79 ? 4.806 -3.987 -6.090 1.00 98.31 79 LEU A C 1
ATOM 662 O O . LEU A 1 79 ? 5.761 -4.144 -5.329 1.00 98.31 79 LEU A O 1
ATOM 666 N N . PHE A 1 80 ? 3.568 -3.844 -5.634 1.00 98.31 80 PHE A N 1
ATOM 667 C CA . PHE A 1 80 ? 3.244 -4.130 -4.242 1.00 98.31 80 PHE A CA 1
ATOM 668 C C . PHE A 1 80 ? 1.855 -4.734 -4.083 1.00 98.31 80 PHE A C 1
ATOM 670 O O . PHE A 1 80 ? 0.911 -4.384 -4.793 1.00 98.31 80 PHE A O 1
ATOM 677 N N . TYR A 1 81 ? 1.743 -5.636 -3.115 1.00 98.50 81 TYR A N 1
ATOM 678 C CA . TYR A 1 81 ? 0.476 -6.189 -2.669 1.00 98.50 81 TYR A CA 1
ATOM 679 C C . TYR A 1 81 ? -0.138 -5.325 -1.564 1.00 98.50 81 TYR A C 1
ATOM 681 O O . TYR A 1 81 ? 0.582 -4.839 -0.688 1.00 98.50 81 TYR A O 1
ATOM 689 N N . LEU A 1 82 ? -1.464 -5.188 -1.570 1.00 97.81 82 LEU A N 1
ATOM 690 C CA . LEU A 1 82 ? -2.242 -4.649 -0.454 1.00 97.81 82 LEU A CA 1
ATOM 691 C C . LEU A 1 82 ? -3.118 -5.748 0.146 1.00 97.81 82 LEU A C 1
ATOM 693 O O . LEU A 1 82 ? -4.048 -6.229 -0.501 1.00 97.81 82 LEU A O 1
ATOM 697 N N . ASP A 1 83 ? -2.835 -6.106 1.398 1.00 97.12 83 ASP A N 1
ATOM 698 C CA . ASP A 1 83 ? -3.628 -7.032 2.207 1.00 97.12 83 ASP A CA 1
ATOM 699 C C . ASP A 1 83 ? -4.265 -6.237 3.361 1.00 97.12 83 ASP A C 1
ATOM 701 O O . ASP A 1 83 ? -3.653 -6.015 4.412 1.00 97.12 83 ASP A O 1
ATOM 705 N N . LEU A 1 84 ? -5.484 -5.735 3.140 1.00 95.56 84 LEU A N 1
ATOM 706 C CA . LEU A 1 84 ? -6.050 -4.633 3.930 1.00 95.56 84 LEU A CA 1
ATOM 707 C C . LEU A 1 84 ? -6.821 -5.066 5.180 1.00 95.56 84 LEU A C 1
ATOM 709 O O . LEU A 1 84 ? -6.859 -4.314 6.157 1.00 95.56 84 LEU A O 1
ATOM 713 N N . TYR A 1 85 ? -7.435 -6.248 5.152 1.00 94.88 85 TYR A N 1
ATOM 714 C CA . TYR A 1 85 ? -8.475 -6.630 6.107 1.00 94.88 85 TYR A CA 1
ATOM 715 C C . TYR A 1 85 ? -8.010 -7.719 7.085 1.00 94.88 85 TYR A C 1
ATOM 717 O O . TYR A 1 85 ? -7.192 -8.568 6.718 1.00 94.88 85 TYR A O 1
ATOM 725 N N . PRO A 1 86 ? -8.471 -7.703 8.347 1.00 94.69 86 PRO A N 1
ATOM 726 C CA . PRO A 1 86 ? -8.100 -8.713 9.327 1.00 94.69 86 PRO A CA 1
ATOM 727 C C . PRO A 1 86 ? -8.706 -10.070 8.961 1.00 94.69 86 PRO A C 1
ATOM 729 O O . PRO A 1 86 ? -9.844 -10.156 8.504 1.00 94.69 86 PRO A O 1
ATOM 732 N N . ARG A 1 87 ? -7.957 -11.140 9.225 1.00 94.50 87 ARG A N 1
ATOM 733 C CA . ARG A 1 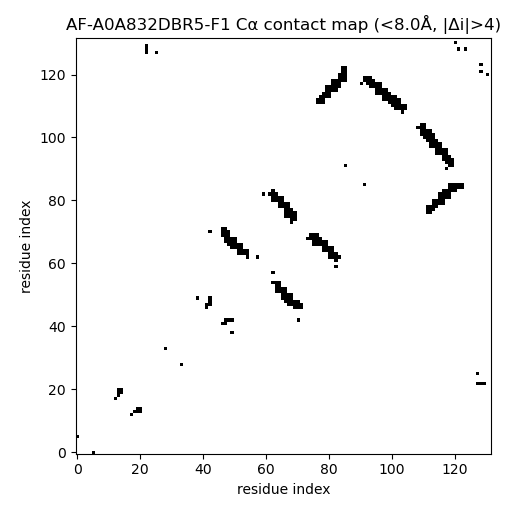87 ? -8.440 -12.526 9.173 1.00 94.50 87 ARG A CA 1
ATOM 734 C C . ARG A 1 87 ? -7.682 -13.376 10.186 1.00 94.50 87 ARG A C 1
ATOM 736 O O . ARG A 1 87 ? -6.589 -13.000 10.614 1.00 94.50 87 ARG A O 1
ATOM 743 N N . GLU A 1 88 ? -8.254 -14.516 10.552 1.00 94.69 88 GLU A N 1
ATOM 744 C CA . GLU A 1 88 ? -7.588 -15.484 11.424 1.00 94.69 88 GLU A CA 1
ATOM 745 C C . GLU A 1 88 ? -6.225 -15.897 10.840 1.00 94.69 88 GLU A C 1
ATOM 747 O O . GLU A 1 88 ? -6.081 -16.094 9.633 1.00 94.69 88 GLU A O 1
ATOM 752 N N . GLY A 1 89 ? -5.198 -15.955 11.691 1.00 94.38 89 GLY A N 1
ATOM 753 C CA . GLY A 1 89 ? -3.835 -16.325 11.296 1.00 94.38 89 GLY A CA 1
ATOM 754 C C . GLY A 1 89 ? -3.035 -15.251 10.540 1.00 94.38 89 GLY A C 1
ATOM 755 O O . GLY A 1 89 ? -1.855 -15.469 10.271 1.00 94.38 89 GLY A O 1
ATOM 756 N N . LYS A 1 90 ? -3.616 -14.086 10.213 1.00 96.38 90 LYS A N 1
ATOM 757 C CA . LYS A 1 90 ? -2.882 -12.962 9.601 1.00 96.38 90 LYS A CA 1
ATOM 758 C C . LYS A 1 90 ? -2.065 -12.189 10.641 1.00 96.38 90 LYS A C 1
ATOM 760 O O . LYS A 1 90 ? -2.479 -12.032 11.787 1.00 96.38 90 LYS A O 1
ATOM 765 N N . TYR A 1 91 ? -0.927 -11.640 10.213 1.00 95.50 91 TYR A N 1
ATOM 766 C CA . TYR A 1 91 ? -0.138 -10.690 10.999 1.00 95.50 91 TYR A CA 1
ATOM 767 C C . TYR A 1 91 ? -0.988 -9.491 11.470 1.00 95.50 91 TYR A C 1
ATOM 769 O O . TYR A 1 91 ? -1.652 -8.820 10.678 1.00 95.50 91 TYR A O 1
ATOM 777 N N . ASN A 1 92 ? -0.971 -9.228 12.776 1.00 92.81 92 ASN A N 1
ATOM 778 C CA . ASN A 1 92 ? -1.949 -8.377 13.467 1.00 92.81 92 ASN A CA 1
ATOM 779 C C . ASN A 1 92 ? -1.564 -6.888 13.562 1.00 92.81 92 ASN A C 1
ATOM 781 O O . ASN A 1 92 ? -2.358 -6.084 14.052 1.00 92.81 92 ASN A O 1
ATOM 785 N N . HIS A 1 93 ? -0.386 -6.496 13.073 1.00 93.94 93 HIS A N 1
ATOM 786 C CA . HIS A 1 93 ? 0.049 -5.099 13.019 1.00 93.94 93 HIS A CA 1
ATOM 787 C C . HIS A 1 93 ? 0.104 -4.566 11.584 1.00 93.94 93 HIS A C 1
ATOM 789 O O . HIS A 1 93 ? -0.025 -5.308 10.612 1.00 93.94 93 HIS A O 1
ATOM 795 N N . PHE A 1 94 ? 0.278 -3.250 11.467 1.00 96.12 94 PHE A N 1
ATOM 796 C CA . PHE A 1 94 ? 0.524 -2.582 10.194 1.00 96.12 94 PHE A CA 1
ATOM 797 C C . PHE A 1 94 ? 2.012 -2.688 9.873 1.00 96.12 94 PHE A C 1
ATOM 799 O O . PHE A 1 94 ? 2.841 -2.287 10.689 1.00 96.12 94 PHE A O 1
ATOM 806 N N . ALA A 1 95 ? 2.350 -3.243 8.715 1.00 97.62 95 ALA A N 1
ATOM 807 C CA . ALA A 1 95 ? 3.737 -3.454 8.320 1.00 97.62 95 ALA A CA 1
ATOM 808 C C . ALA A 1 95 ? 3.894 -3.497 6.800 1.00 9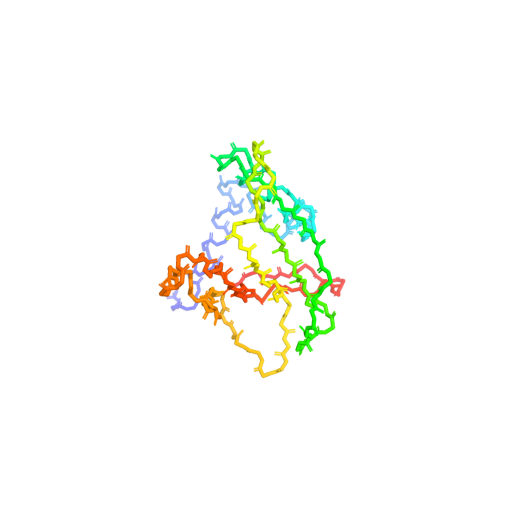7.62 95 ALA A C 1
ATOM 810 O O . ALA A 1 95 ? 2.945 -3.765 6.064 1.00 97.62 95 ALA A O 1
ATOM 811 N N . VAL A 1 96 ? 5.122 -3.262 6.347 1.00 98.19 96 VAL A N 1
ATOM 812 C CA . VAL A 1 96 ? 5.550 -3.503 4.969 1.00 98.19 96 VAL A CA 1
ATOM 813 C C . VAL A 1 96 ? 6.620 -4.584 5.004 1.00 98.19 96 VAL A C 1
ATOM 815 O O . VAL A 1 96 ? 7.548 -4.506 5.807 1.00 98.19 96 VAL A O 1
ATOM 818 N N . PHE A 1 97 ? 6.478 -5.585 4.143 1.00 97.81 97 PHE A N 1
ATOM 819 C CA . PHE A 1 97 ? 7.443 -6.664 3.975 1.00 97.81 97 PHE A CA 1
ATOM 820 C C . PHE A 1 97 ? 7.998 -6.648 2.558 1.00 97.81 97 PHE A C 1
ATOM 822 O O . PHE A 1 97 ? 7.235 -6.646 1.591 1.00 97.81 97 PHE A O 1
ATOM 829 N N . ASP A 1 98 ? 9.319 -6.700 2.437 1.00 96.94 98 ASP A N 1
ATOM 830 C CA . ASP A 1 98 ? 9.978 -6.895 1.152 1.00 96.94 98 ASP A CA 1
ATOM 831 C C . ASP A 1 98 ? 9.876 -8.372 0.759 1.00 96.94 98 ASP A C 1
ATOM 833 O O . ASP A 1 98 ? 10.382 -9.250 1.457 1.00 96.94 98 ASP A O 1
ATOM 837 N N . LEU A 1 99 ? 9.213 -8.655 -0.363 1.00 96.19 99 LEU A N 1
ATOM 838 C CA . LEU A 1 99 ? 9.123 -10.006 -0.928 1.00 96.19 99 LEU A CA 1
ATOM 839 C C . LEU A 1 99 ? 10.277 -10.264 -1.897 1.00 96.19 99 LEU A C 1
ATOM 841 O O . LEU A 1 99 ? 10.871 -11.339 -1.917 1.00 96.19 99 LEU A O 1
ATOM 845 N N . ILE A 1 100 ? 10.587 -9.259 -2.714 1.00 95.69 100 ILE A N 1
ATOM 846 C CA . ILE A 1 100 ? 11.695 -9.266 -3.661 1.00 95.69 100 ILE A CA 1
ATOM 847 C C . ILE A 1 100 ? 12.428 -7.941 -3.510 1.00 95.69 100 ILE A C 1
ATOM 849 O O . ILE A 1 100 ? 11.850 -6.880 -3.736 1.00 95.69 100 ILE A O 1
ATOM 853 N N . SER A 1 101 ? 13.714 -7.994 -3.172 1.00 95.56 101 SER A N 1
ATOM 854 C CA . SER A 1 101 ? 14.558 -6.801 -3.136 1.00 95.56 101 SER A CA 1
ATOM 855 C C . SER A 1 101 ? 14.970 -6.382 -4.546 1.00 95.56 101 SER A C 1
ATOM 857 O O . SER A 1 101 ? 15.401 -7.212 -5.356 1.00 95.56 101 SER A O 1
ATOM 859 N N . GLY A 1 102 ? 14.889 -5.079 -4.815 1.00 96.25 102 GLY A N 1
ATOM 860 C CA . GLY A 1 102 ? 15.376 -4.493 -6.057 1.00 96.25 102 GLY A CA 1
ATOM 861 C C . GLY A 1 102 ? 16.896 -4.617 -6.163 1.00 96.25 102 GLY A C 1
ATOM 862 O O . GLY A 1 102 ? 17.610 -4.225 -5.240 1.00 96.25 102 GLY A O 1
ATOM 863 N N . LYS A 1 103 ? 17.410 -5.173 -7.266 1.00 96.44 103 LYS A N 1
ATOM 864 C CA . LYS A 1 103 ? 18.860 -5.348 -7.462 1.00 96.44 103 LYS A CA 1
ATOM 865 C C . LYS A 1 103 ? 19.259 -5.446 -8.926 1.00 96.44 103 LYS A C 1
ATOM 867 O O . LYS A 1 103 ? 18.503 -5.947 -9.756 1.00 96.44 103 LYS A O 1
ATOM 872 N N . LEU A 1 104 ? 20.485 -5.026 -9.224 1.00 97.12 104 LEU A N 1
ATOM 873 C CA . LEU A 1 104 ? 21.110 -5.285 -10.517 1.00 97.12 104 LEU A CA 1
ATOM 874 C C . LEU A 1 104 ? 21.551 -6.753 -10.586 1.00 97.12 104 LEU A C 1
ATOM 876 O O . LEU A 1 104 ? 22.166 -7.271 -9.652 1.00 97.12 104 LEU A O 1
ATOM 880 N N . LEU A 1 105 ? 21.208 -7.428 -11.676 1.00 95.81 105 LEU A N 1
ATOM 881 C CA . LEU A 1 105 ? 21.633 -8.792 -11.957 1.00 95.81 105 LEU A CA 1
ATOM 882 C C . LEU A 1 105 ? 22.994 -8.796 -12.676 1.00 95.81 105 LEU A C 1
ATOM 884 O O . LEU A 1 105 ? 23.358 -7.798 -13.300 1.00 95.81 105 LEU A O 1
ATOM 888 N N . PRO A 1 106 ? 23.743 -9.917 -12.640 1.00 96.88 106 PRO A N 1
ATOM 889 C CA . PRO A 1 106 ? 25.042 -10.018 -13.313 1.00 96.88 106 PRO A CA 1
ATOM 890 C C . PRO A 1 106 ? 24.998 -9.764 -14.827 1.00 96.88 106 PRO A C 1
ATOM 892 O O . PRO A 1 106 ? 25.994 -9.350 -15.407 1.00 96.88 106 PRO A O 1
ATOM 895 N N . ASP A 1 107 ? 23.848 -9.995 -15.463 1.00 96.38 107 ASP A N 1
ATOM 896 C CA . ASP A 1 107 ? 23.622 -9.761 -16.894 1.00 96.38 107 ASP A CA 1
ATOM 897 C C . ASP A 1 107 ? 23.252 -8.301 -17.231 1.00 96.38 107 ASP A C 1
ATOM 899 O O . ASP A 1 107 ? 22.921 -7.992 -18.374 1.00 96.38 107 ASP A O 1
ATOM 903 N N . GLY A 1 108 ? 23.281 -7.402 -16.242 1.00 95.06 108 GLY A N 1
ATOM 904 C CA . GLY A 1 108 ? 22.964 -5.983 -16.398 1.00 95.06 108 GLY A CA 1
ATOM 905 C C . GLY A 1 108 ? 21.471 -5.650 -16.345 1.00 95.06 108 GLY A C 1
ATOM 906 O O . GLY A 1 108 ? 21.115 -4.471 -16.376 1.00 95.06 108 GLY A O 1
ATOM 907 N N . ARG A 1 109 ? 20.573 -6.637 -16.225 1.00 95.00 109 ARG A N 1
ATOM 908 C CA . ARG A 1 109 ? 19.140 -6.366 -16.033 1.00 95.00 109 ARG A CA 1
ATOM 909 C C . ARG A 1 109 ? 18.855 -5.959 -14.592 1.00 95.00 109 ARG A C 1
ATOM 911 O O . ARG A 1 109 ? 19.434 -6.497 -13.652 1.00 95.00 109 ARG A O 1
ATOM 918 N N . TYR A 1 110 ? 17.908 -5.045 -14.398 1.00 95.19 110 TYR A N 1
ATOM 919 C CA . TYR A 1 110 ? 17.427 -4.708 -13.060 1.00 95.19 110 TYR A CA 1
ATOM 920 C C . TYR A 1 110 ? 16.245 -5.599 -12.669 1.00 95.19 110 TYR A C 1
ATOM 922 O O . TYR A 1 110 ? 15.206 -5.613 -13.336 1.00 95.19 110 TYR A O 1
ATOM 930 N N . HIS A 1 111 ? 16.402 -6.338 -11.574 1.00 95.69 111 HIS A N 1
ATOM 931 C CA . HIS A 1 111 ? 15.321 -7.073 -10.938 1.00 95.69 111 HIS A CA 1
ATOM 932 C C . HIS A 1 111 ? 14.523 -6.109 -10.065 1.00 95.69 111 HIS A C 1
ATOM 934 O O . HIS A 1 111 ? 15.069 -5.519 -9.134 1.00 95.69 111 HIS A O 1
ATOM 940 N N . ARG A 1 112 ? 13.246 -5.913 -10.399 1.00 97.06 112 ARG A N 1
ATOM 941 C CA . ARG A 1 112 ? 12.394 -4.905 -9.761 1.00 97.06 112 ARG A CA 1
ATOM 942 C C . ARG A 1 112 ? 11.895 -5.374 -8.393 1.00 97.06 112 ARG A C 1
ATOM 944 O O . ARG A 1 112 ? 11.603 -6.560 -8.244 1.00 97.06 112 ARG A O 1
ATOM 951 N N . PRO A 1 113 ? 11.774 -4.460 -7.418 1.00 98.00 113 PRO A N 1
ATOM 952 C CA . PRO A 1 113 ? 11.285 -4.803 -6.097 1.00 98.00 113 PRO A CA 1
ATOM 953 C C . PRO A 1 113 ? 9.805 -5.194 -6.109 1.00 98.00 113 PRO A C 1
ATOM 955 O O . PRO A 1 113 ? 9.008 -4.678 -6.902 1.00 98.00 113 PRO A O 1
ATOM 958 N N . VAL A 1 114 ? 9.451 -6.074 -5.175 1.00 97.88 114 VAL A N 1
ATOM 959 C CA . VAL A 1 114 ? 8.070 -6.425 -4.843 1.00 97.88 114 VAL A CA 1
ATOM 960 C C . VAL A 1 114 ? 7.905 -6.383 -3.332 1.00 97.88 114 VAL A C 1
ATOM 962 O O . VAL A 1 114 ? 8.669 -7.032 -2.619 1.00 97.88 114 VAL A O 1
ATOM 965 N N . ALA A 1 115 ? 6.903 -5.656 -2.848 1.00 98.31 115 ALA A N 1
ATOM 966 C CA . ALA A 1 115 ? 6.590 -5.560 -1.423 1.00 98.31 115 ALA A CA 1
ATOM 967 C C . ALA A 1 115 ? 5.156 -6.017 -1.118 1.00 98.31 115 ALA A C 1
ATOM 969 O O . ALA A 1 115 ? 4.319 -6.144 -2.012 1.00 98.31 115 ALA A O 1
ATOM 970 N N . ALA A 1 116 ? 4.854 -6.245 0.154 1.00 98.19 116 ALA A N 1
ATOM 971 C CA . ALA A 1 116 ? 3.503 -6.465 0.651 1.00 98.19 116 ALA A CA 1
ATOM 972 C C . ALA A 1 116 ? 3.221 -5.520 1.816 1.00 98.19 116 ALA A C 1
ATOM 974 O O . ALA A 1 116 ? 3.921 -5.545 2.828 1.00 98.19 116 ALA A O 1
ATOM 975 N N . MET A 1 117 ? 2.183 -4.698 1.677 1.00 98.12 117 MET A N 1
ATOM 976 C CA . MET A 1 117 ? 1.667 -3.866 2.754 1.00 98.12 117 MET A CA 1
ATOM 977 C C . MET A 1 117 ? 0.535 -4.610 3.452 1.00 98.12 117 MET A C 1
ATOM 979 O O . MET A 1 117 ? -0.506 -4.907 2.861 1.00 98.12 117 MET A O 1
ATOM 983 N N . ILE A 1 118 ? 0.764 -4.916 4.722 1.00 97.75 118 ILE A N 1
ATOM 984 C CA . ILE A 1 118 ? -0.171 -5.612 5.589 1.00 97.75 118 ILE A CA 1
ATOM 985 C C . ILE A 1 118 ? -0.846 -4.575 6.477 1.00 97.75 118 ILE A C 1
ATOM 987 O O . ILE A 1 118 ? -0.183 -3.814 7.183 1.00 97.75 118 ILE A O 1
ATOM 991 N N . CYS A 1 119 ? -2.171 -4.535 6.435 1.00 96.38 119 CYS A N 1
ATOM 992 C CA . CYS A 1 119 ? -2.995 -3.682 7.284 1.00 96.38 119 CYS A CA 1
ATOM 993 C C . CYS A 1 119 ? -4.094 -4.505 7.954 1.00 96.38 119 CYS A C 1
ATOM 995 O O . CYS A 1 119 ? -4.376 -5.629 7.549 1.00 96.38 119 CYS A O 1
ATOM 997 N N . ASN A 1 120 ? -4.734 -3.935 8.969 1.00 94.19 120 ASN A N 1
ATOM 998 C CA . ASN A 1 120 ? -5.866 -4.559 9.655 1.00 94.19 120 ASN A CA 1
ATOM 999 C C . ASN A 1 120 ? -7.017 -3.559 9.773 1.00 94.19 120 ASN A C 1
ATOM 1001 O O . ASN A 1 120 ? -7.531 -3.285 10.857 1.00 94.19 120 ASN A O 1
ATOM 1005 N N . PHE A 1 121 ? -7.388 -2.962 8.639 1.00 91.00 121 PHE A N 1
ATOM 1006 C CA . PHE A 1 121 ? -8.542 -2.083 8.571 1.00 91.00 121 PHE A CA 1
ATOM 1007 C C . PHE A 1 121 ? -9.814 -2.896 8.706 1.00 91.00 121 PHE A C 1
ATOM 1009 O O . PHE A 1 121 ? -9.970 -3.963 8.125 1.00 91.00 121 PHE A O 1
ATOM 1016 N N . SER A 1 122 ? -10.761 -2.371 9.456 1.00 81.00 122 SER A N 1
ATOM 1017 C CA . SER A 1 122 ? -12.034 -3.034 9.647 1.00 81.00 122 SER A CA 1
ATOM 1018 C C . SER A 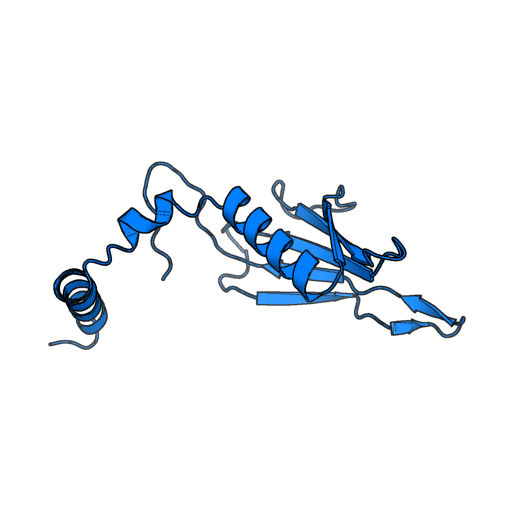1 122 ? -12.812 -3.245 8.356 1.00 81.00 122 SER A C 1
ATOM 1020 O O . SER A 1 122 ? -13.038 -2.297 7.598 1.00 81.00 122 SER A O 1
ATOM 1022 N N . THR A 1 123 ? -13.334 -4.450 8.177 1.00 69.00 123 THR A N 1
ATOM 1023 C CA . THR A 1 123 ? -14.390 -4.733 7.209 1.00 69.00 123 THR A CA 1
ATOM 1024 C C . THR A 1 123 ? -15.684 -4.107 7.727 1.00 69.00 123 THR A C 1
ATOM 1026 O O . THR A 1 123 ? -16.179 -4.482 8.791 1.00 69.00 123 THR A O 1
ATOM 1029 N N . SER A 1 124 ? -16.226 -3.110 7.034 1.00 55.12 124 SER A N 1
ATOM 1030 C CA . SER A 1 124 ? -17.469 -2.455 7.441 1.00 55.12 124 SER A CA 1
ATOM 1031 C C . SER A 1 124 ? -18.635 -3.453 7.452 1.00 55.12 124 SER A C 1
ATOM 1033 O O . SER A 1 124 ? -19.174 -3.794 6.405 1.00 55.12 124 SER A O 1
ATOM 1035 N N . SER A 1 125 ? -19.058 -3.881 8.638 1.00 44.03 125 SER A N 1
ATOM 1036 C CA . SER A 1 125 ? -20.342 -4.545 8.874 1.00 44.03 125 SER A CA 1
ATOM 1037 C C . SER A 1 125 ? -21.162 -3.642 9.790 1.00 44.03 125 SER A C 1
ATOM 1039 O O . SER A 1 125 ? -21.171 -3.824 11.005 1.00 44.03 125 SER A O 1
ATOM 1041 N N . THR A 1 126 ? -21.830 -2.624 9.234 1.00 35.53 126 THR A N 1
ATOM 1042 C CA . THR A 1 126 ? -22.860 -1.789 9.907 1.00 35.53 126 THR A CA 1
ATOM 1043 C C . THR A 1 126 ? -22.503 -1.121 11.249 1.00 35.53 126 THR A C 1
ATOM 1045 O O . THR A 1 126 ? -23.363 -0.495 11.863 1.00 35.53 126 THR A O 1
ATOM 1048 N N . ARG A 1 127 ? -21.254 -1.192 11.719 1.00 37.72 127 ARG A N 1
ATOM 1049 C CA . ARG A 1 127 ? -20.782 -0.503 12.925 1.00 37.72 127 ARG A CA 1
ATOM 1050 C C . ARG A 1 127 ? -19.542 0.326 12.605 1.00 37.72 127 ARG A C 1
ATOM 1052 O O . ARG A 1 127 ? -18.670 -0.173 11.894 1.00 37.72 127 ARG A O 1
ATOM 1059 N N . PRO A 1 128 ? -19.451 1.566 13.113 1.00 37.25 128 PRO A N 1
ATOM 1060 C C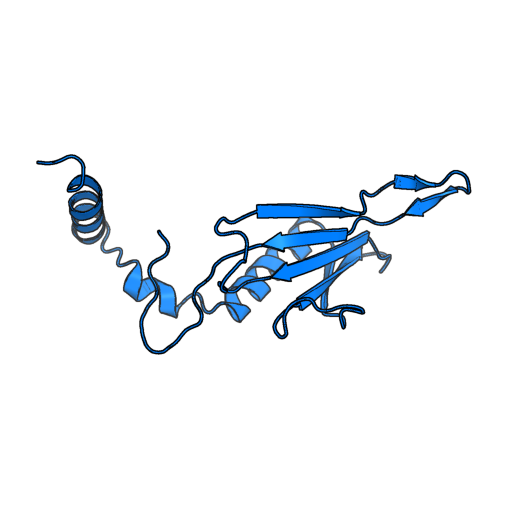A . PRO A 1 128 ? -18.262 2.383 12.942 1.00 37.25 128 PRO A CA 1
ATOM 1061 C C . PRO A 1 128 ? -17.104 1.723 13.689 1.00 37.25 128 PRO A C 1
ATOM 1063 O O . PRO A 1 128 ? -17.247 1.340 14.853 1.00 37.25 128 PRO A O 1
ATOM 1066 N N . THR A 1 129 ? -15.968 1.551 13.020 1.00 48.38 129 THR A N 1
ATOM 1067 C CA . THR A 1 129 ? -14.884 0.743 13.577 1.00 48.38 129 THR A CA 1
ATOM 1068 C C . THR A 1 129 ? -13.770 1.577 14.146 1.00 48.38 129 THR A C 1
ATOM 1070 O O . THR A 1 129 ? -13.209 2.425 13.460 1.00 48.38 129 THR A O 1
ATOM 1073 N N . ILE A 1 130 ? -13.455 1.351 15.415 1.00 41.31 130 ILE A N 1
ATOM 1074 C CA . ILE A 1 130 ? -12.420 2.028 16.199 1.00 41.31 130 ILE A CA 1
ATOM 1075 C C . ILE A 1 130 ? -11.032 1.577 15.708 1.00 41.31 130 ILE A C 1
ATOM 1077 O O . ILE A 1 130 ? -10.732 0.389 15.822 1.00 41.31 130 ILE A O 1
ATOM 1081 N N . PRO A 1 131 ? -10.180 2.468 15.161 1.00 35.78 131 PRO A N 1
ATOM 1082 C CA . PRO A 1 131 ? -8.750 2.195 15.138 1.00 35.78 131 PRO A CA 1
ATOM 1083 C C . PRO A 1 131 ? -8.227 2.233 16.589 1.00 35.78 131 PRO A C 1
ATOM 1085 O O . PRO A 1 131 ? -8.692 3.082 17.357 1.00 35.78 131 PRO A O 1
ATOM 1088 N N . PRO A 1 132 ? -7.340 1.304 16.990 1.00 43.59 132 PRO A N 1
ATOM 1089 C CA . PRO A 1 132 ? -6.825 1.220 18.361 1.00 43.59 132 PRO A CA 1
ATOM 1090 C C . PRO A 1 132 ? -6.045 2.459 18.830 1.00 43.59 132 PRO A C 1
ATOM 1092 O O . PRO A 1 132 ? -5.531 3.211 17.970 1.00 43.59 132 PRO A O 1
#

Solvent-accessible surface area (backbone atoms only — not comparable to full-atom values): 8009 Å² total; per-residue (Å²): 137,57,95,79,46,55,65,60,55,51,49,52,49,40,34,74,75,68,69,52,54,72,73,72,50,48,77,80,53,47,67,69,62,44,52,52,52,51,48,55,51,48,28,65,75,68,46,35,41,82,42,80,47,86,60,96,71,71,97,48,92,84,54,42,29,34,37,36,22,35,54,90,79,62,47,79,59,32,39,36,35,42,41,51,57,72,55,91,95,52,79,87,57,76,48,77,44,80,76,35,76,62,43,77,42,99,88,72,49,72,46,57,27,29,36,36,40,38,32,62,47,76,78,83,71,98,54,88,73,81,79,133

Nearest PDB structures (foldseek):
  5lv0-assembly2_B  TM=9.638E-01  e=3.651E-11  Homo sapiens
  5luz-assembly1_A  TM=9.384E-01  e=2.836E-11  Homo sapiens
  4fxy-assembly2_Q  TM=9.035E-01  e=1.711E-11  Rattus norvegicus
  5lv0-assembly1_A  TM=9.380E-01  e=6.051E-11  Homo sapiens
  1s4b-assembly1_P  TM=8.720E-01  e=5.333E-11  Homo sapiens

Foldseek 3Di:
DDPVCPVVVVQVCCCVVVVDDPLVCVVVCDPVVVVVVVQVVCCVVVVKHWDWDDDPDDPDDPKTKIWIARNVPRHTQAMEIEAAADDPPDDDAWDKAWPDDWDQDPVRDIDHTYMYTHHHDYDDDPGRDDDD